Protein AF-A0A257N2R6-F1 (afdb_monomer)

Radius of gyration: 16.51 Å; Cα contacts (8 Å, |Δi|>4): 83; chains: 1; bounding box: 39×28×41 Å

pLDDT: mean 94.11, std 8.86, range [47.66, 98.81]

Foldseek 3Di:
DDDLCVVQLLNVDDLQVQAVVVVDDPPDDDDDDDDDDDDDPDPDDFADDVVVVCVVRQPDFHDPVSLVVSCVPNVVVPGHHDSVVQVCCCVVVVRGDPDDDDDDDGGDD

Structure (mmCIF, N/CA/C/O backbone):
data_AF-A0A257N2R6-F1
#
_entry.id   AF-A0A257N2R6-F1
#
loop_
_atom_site.group_PDB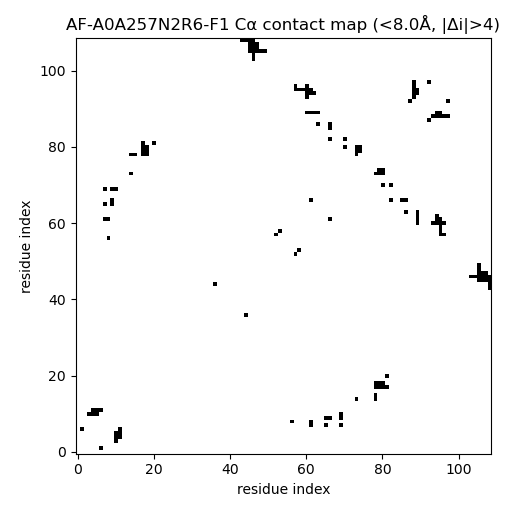
_atom_site.id
_atom_site.type_symbol
_atom_site.label_atom_id
_atom_site.label_alt_id
_atom_site.label_comp_id
_atom_site.label_asym_id
_atom_site.label_entity_id
_atom_site.label_seq_id
_atom_site.pdbx_PDB_ins_code
_atom_site.Cartn_x
_atom_site.Cartn_y
_atom_site.Cartn_z
_atom_site.occupancy
_atom_site.B_iso_or_equiv
_atom_site.auth_seq_id
_atom_site.auth_comp_id
_atom_site.auth_asym_id
_atom_site.auth_atom_id
_atom_site.pdbx_PDB_model_num
ATOM 1 N N . MET A 1 1 ? 15.628 -8.937 15.303 1.00 47.66 1 MET A N 1
ATOM 2 C CA . MET A 1 1 ? 15.176 -7.690 15.952 1.00 47.66 1 MET A CA 1
ATOM 3 C C . MET A 1 1 ? 13.938 -7.245 15.201 1.00 47.66 1 MET A C 1
ATOM 5 O O . MET A 1 1 ? 14.031 -7.132 13.990 1.00 47.66 1 MET A O 1
ATOM 9 N N . HIS A 1 2 ? 12.807 -7.110 15.889 1.00 55.91 2 HIS A N 1
ATOM 10 C CA . HIS A 1 2 ? 11.570 -6.562 15.327 1.00 55.91 2 HIS A CA 1
ATOM 11 C C . HIS A 1 2 ? 11.783 -5.065 15.082 1.00 55.91 2 HIS A C 1
ATOM 13 O O . HIS A 1 2 ? 12.244 -4.376 15.996 1.00 55.91 2 HIS A O 1
ATOM 19 N N . ASN A 1 3 ? 11.535 -4.583 13.863 1.00 63.22 3 ASN A N 1
ATOM 20 C CA . ASN A 1 3 ? 11.556 -3.155 13.568 1.00 63.22 3 ASN A CA 1
ATOM 21 C C . ASN A 1 3 ? 10.141 -2.745 13.151 1.00 63.22 3 ASN A C 1
ATOM 23 O O . ASN A 1 3 ? 9.750 -3.023 12.014 1.00 63.22 3 ASN A O 1
ATOM 27 N N . PRO A 1 4 ? 9.384 -2.075 14.034 1.00 60.06 4 PRO A N 1
ATOM 28 C CA . PRO A 1 4 ? 7.979 -1.771 13.782 1.00 60.06 4 PRO A CA 1
ATOM 29 C C . PRO A 1 4 ? 7.766 -0.927 12.515 1.00 60.06 4 PRO A C 1
ATOM 31 O O . PRO A 1 4 ? 6.737 -1.063 11.864 1.00 60.06 4 PRO A O 1
ATOM 34 N N . LEU A 1 5 ? 8.760 -0.136 12.083 1.00 60.91 5 LEU A N 1
ATOM 35 C CA . LEU A 1 5 ? 8.675 0.633 10.833 1.00 60.91 5 LEU A CA 1
ATOM 36 C C . LEU A 1 5 ? 8.629 -0.244 9.572 1.00 60.91 5 LEU A C 1
ATOM 38 O O . LEU A 1 5 ? 8.014 0.149 8.586 1.00 60.91 5 LEU A O 1
ATOM 42 N N . PHE A 1 6 ? 9.284 -1.409 9.580 1.00 70.56 6 PHE A N 1
ATOM 43 C CA . PHE A 1 6 ? 9.341 -2.295 8.410 1.00 70.56 6 PHE A CA 1
ATOM 44 C C . PHE A 1 6 ? 8.397 -3.492 8.519 1.00 70.56 6 PHE A C 1
ATOM 46 O O . PHE A 1 6 ? 7.992 -4.035 7.491 1.00 70.56 6 PHE A O 1
ATOM 53 N N . ASP A 1 7 ? 8.027 -3.874 9.741 1.00 84.81 7 ASP A N 1
ATOM 54 C CA . ASP A 1 7 ? 7.143 -5.010 10.002 1.00 84.81 7 ASP A CA 1
ATOM 55 C C . ASP A 1 7 ? 5.654 -4.604 9.965 1.00 84.81 7 ASP A C 1
ATOM 57 O O . ASP A 1 7 ? 4.788 -5.447 9.723 1.00 84.81 7 ASP A O 1
ATOM 61 N N . ASN A 1 8 ? 5.342 -3.311 10.142 1.00 94.75 8 ASN A N 1
ATOM 62 C CA . ASN A 1 8 ? 3.993 -2.772 9.998 1.00 94.75 8 ASN A CA 1
ATOM 63 C C . ASN A 1 8 ? 3.793 -2.103 8.627 1.00 94.75 8 ASN A C 1
ATOM 65 O O . ASN A 1 8 ? 4.229 -0.976 8.391 1.00 94.75 8 ASN A O 1
ATOM 69 N N . LEU A 1 9 ? 3.066 -2.778 7.730 1.00 94.50 9 LEU A N 1
ATOM 70 C CA . LEU A 1 9 ? 2.771 -2.294 6.374 1.00 94.50 9 LEU A CA 1
ATOM 71 C C . LEU A 1 9 ? 2.135 -0.891 6.341 1.00 94.50 9 LEU A C 1
ATOM 73 O O . LEU A 1 9 ? 2.371 -0.145 5.395 1.00 94.50 9 LEU A O 1
ATOM 77 N N . ILE A 1 10 ? 1.359 -0.515 7.364 1.00 97.00 10 ILE A N 1
ATOM 78 C CA . ILE A 1 10 ? 0.696 0.797 7.451 1.00 97.00 10 ILE A CA 1
ATOM 79 C C . ILE A 1 10 ? 1.721 1.927 7.645 1.00 97.00 10 ILE A C 1
ATOM 81 O O . ILE A 1 10 ? 1.517 3.040 7.160 1.00 97.00 10 ILE A O 1
ATOM 85 N N . LEU A 1 11 ? 2.823 1.636 8.339 1.00 96.50 11 LEU A N 1
ATOM 86 C CA . LEU A 1 11 ? 3.898 2.582 8.649 1.00 96.50 11 LEU A CA 1
ATOM 87 C C . LEU A 1 11 ? 5.034 2.558 7.623 1.00 96.50 11 LEU A C 1
ATOM 89 O O . LEU A 1 11 ? 5.840 3.485 7.587 1.00 96.50 11 LEU A O 1
ATOM 93 N N . ASN A 1 12 ? 5.082 1.537 6.765 1.00 94.62 12 ASN A N 1
ATOM 94 C CA . ASN A 1 12 ? 6.078 1.401 5.707 1.00 94.62 12 ASN A CA 1
ATOM 95 C C . ASN A 1 12 ? 5.711 2.253 4.476 1.00 94.62 12 ASN A C 1
ATOM 97 O O . ASN A 1 12 ? 5.475 1.758 3.371 1.00 94.62 12 ASN A O 1
ATOM 101 N N . THR A 1 13 ? 5.581 3.559 4.692 1.00 94.69 13 THR A N 1
ATOM 102 C CA . THR A 1 13 ? 5.227 4.540 3.670 1.00 94.69 13 THR A CA 1
ATOM 103 C C . THR A 1 13 ? 5.746 5.923 4.058 1.00 94.69 13 THR A C 1
ATOM 105 O O . THR A 1 13 ? 6.034 6.183 5.225 1.00 94.69 13 THR A O 1
ATOM 108 N N . ASP A 1 14 ? 5.859 6.838 3.097 1.00 96.00 14 ASP A N 1
ATOM 109 C CA . ASP A 1 14 ? 6.229 8.218 3.414 1.00 96.00 14 ASP A CA 1
ATOM 110 C C . ASP A 1 14 ? 5.132 8.889 4.253 1.00 96.00 14 ASP A C 1
ATOM 112 O O . ASP A 1 14 ? 3.957 8.859 3.877 1.00 96.00 14 ASP A O 1
ATOM 116 N N . SER A 1 15 ? 5.502 9.565 5.344 1.00 94.69 15 SER A N 1
ATOM 117 C CA . SER A 1 15 ? 4.534 10.099 6.316 1.00 94.69 15 SER A CA 1
ATOM 118 C C . SER A 1 15 ? 3.490 11.039 5.707 1.00 94.69 15 SER A C 1
ATOM 120 O O . SER A 1 15 ? 2.328 11.005 6.105 1.00 94.69 15 SER A O 1
ATOM 122 N N . TYR A 1 16 ? 3.847 11.820 4.681 1.00 95.94 16 TYR A N 1
ATOM 123 C CA . TYR A 1 16 ? 2.903 12.721 4.011 1.00 95.94 16 TYR A CA 1
ATOM 124 C C . TYR A 1 16 ? 1.714 11.975 3.368 1.00 95.94 16 TYR A C 1
ATOM 126 O O . TYR A 1 16 ? 0.611 12.527 3.291 1.00 95.94 16 TYR A O 1
ATOM 134 N N . LYS A 1 17 ? 1.889 10.701 2.983 1.00 97.25 17 LYS A N 1
ATOM 135 C CA . LYS A 1 17 ? 0.833 9.872 2.380 1.00 97.25 17 LYS A CA 1
ATOM 136 C C . LYS A 1 17 ? -0.295 9.552 3.355 1.00 97.25 17 LYS A C 1
ATOM 138 O O . LYS A 1 17 ? -1.417 9.322 2.906 1.00 97.25 17 LYS A O 1
ATOM 143 N N . SER A 1 18 ? -0.051 9.614 4.667 1.00 96.81 18 SER A N 1
ATOM 144 C CA . SER A 1 18 ? -1.098 9.396 5.672 1.00 96.81 18 SER A CA 1
ATOM 145 C C . SER A 1 18 ? -2.219 10.442 5.588 1.00 96.81 18 SER A C 1
ATOM 147 O O . SER A 1 18 ? -3.341 10.178 6.009 1.00 96.81 18 SER A O 1
ATOM 149 N N . SER A 1 19 ? -1.947 11.608 4.990 1.00 96.62 19 SER A N 1
ATOM 150 C CA . SER A 1 19 ? -2.914 12.695 4.802 1.00 96.62 19 SER A CA 1
ATOM 151 C C . SER A 1 19 ? -3.651 12.669 3.455 1.00 96.62 19 SER A C 1
ATOM 153 O O . SER A 1 19 ? -4.641 13.381 3.288 1.00 96.62 19 SER A O 1
ATOM 155 N N . HIS A 1 20 ? -3.207 11.859 2.486 1.00 97.25 20 HIS A N 1
ATOM 156 C CA . HIS A 1 20 ? -3.706 11.914 1.105 1.00 97.25 20 HIS A CA 1
ATOM 157 C C . HIS A 1 20 ? -5.195 11.590 0.964 1.00 97.25 20 HIS A C 1
ATOM 159 O O . HIS A 1 20 ? -5.851 12.125 0.075 1.00 97.25 20 HIS A O 1
ATOM 165 N N . TYR A 1 21 ? -5.752 10.756 1.846 1.00 95.94 21 TYR A N 1
ATOM 166 C CA . TYR A 1 21 ? -7.176 10.404 1.809 1.00 95.94 21 TYR A CA 1
ATOM 167 C C . TYR A 1 21 ? -8.109 11.620 1.973 1.00 95.94 21 TYR A C 1
ATOM 169 O O . TYR A 1 21 ? -9.248 11.569 1.525 1.00 95.94 21 TYR A O 1
ATOM 177 N N . LEU A 1 22 ? -7.618 12.719 2.561 1.00 96.62 22 LEU A N 1
ATOM 178 C CA . LEU A 1 22 ? -8.338 13.991 2.698 1.00 96.62 22 LEU A CA 1
ATOM 179 C C . LEU A 1 22 ? -8.153 14.928 1.494 1.00 96.62 22 LEU A C 1
ATOM 181 O O . LEU A 1 22 ? -8.825 15.951 1.404 1.00 96.62 22 LEU A O 1
ATOM 185 N N . GLN A 1 23 ? -7.208 14.619 0.605 1.00 96.94 23 GLN A N 1
ATOM 186 C CA . GLN A 1 23 ? -6.789 15.490 -0.497 1.00 96.94 23 GLN A CA 1
ATOM 187 C C . GLN A 1 23 ? -7.359 15.046 -1.848 1.00 96.94 23 GLN A C 1
ATOM 189 O O . GLN A 1 23 ? -7.359 15.820 -2.805 1.00 96.94 23 GLN A O 1
ATOM 194 N N . TYR A 1 24 ? -7.839 13.805 -1.942 1.00 96.06 24 TYR A N 1
ATOM 195 C CA . TYR A 1 24 ? -8.490 13.313 -3.149 1.00 96.06 24 TYR A CA 1
ATOM 196 C C . TYR A 1 24 ? -9.852 13.993 -3.385 1.00 96.06 24 TYR A C 1
ATOM 198 O O . TYR A 1 24 ? -10.546 14.333 -2.424 1.00 96.06 24 TYR A O 1
ATOM 206 N N . PRO A 1 25 ? -10.274 14.171 -4.654 1.00 96.94 25 PRO A N 1
ATOM 207 C CA . PRO A 1 25 ? -11.595 14.705 -4.973 1.00 96.94 25 PRO A CA 1
ATOM 208 C C . PRO A 1 25 ? -12.727 13.898 -4.324 1.00 96.94 25 PRO A C 1
ATOM 210 O O . PRO A 1 25 ? -12.690 12.665 -4.285 1.00 96.94 25 PRO A O 1
ATOM 213 N N . GLN A 1 26 ? -13.771 14.590 -3.861 1.00 95.38 26 GLN A N 1
ATOM 214 C CA . GLN A 1 26 ? -14.942 13.943 -3.269 1.00 95.38 26 GLN A CA 1
ATOM 215 C C . GLN A 1 26 ? -15.588 12.959 -4.259 1.00 95.38 26 GLN A C 1
ATOM 217 O O . GLN A 1 26 ? -15.793 13.280 -5.428 1.00 95.38 26 GLN A O 1
ATOM 222 N N . GLY A 1 27 ? -15.933 11.763 -3.777 1.00 94.81 27 GLY A N 1
ATOM 223 C CA . GLY A 1 27 ? -16.571 10.720 -4.586 1.00 94.81 27 GLY A CA 1
ATOM 224 C C . GLY A 1 27 ? -15.610 9.905 -5.458 1.00 94.81 27 GLY A C 1
ATOM 225 O O . GLY A 1 27 ? -16.068 9.067 -6.232 1.00 94.81 27 GLY A O 1
ATOM 226 N N . MET A 1 28 ? -14.295 10.113 -5.337 1.00 95.19 28 MET A N 1
ATOM 227 C CA . MET A 1 28 ? -13.295 9.280 -6.001 1.00 95.19 28 MET A CA 1
ATOM 228 C C . MET A 1 28 ? -13.414 7.810 -5.568 1.00 95.19 28 MET A C 1
ATOM 230 O O . MET A 1 28 ? -13.458 7.511 -4.378 1.00 95.19 28 MET A O 1
ATOM 234 N N . GLN A 1 29 ? -13.436 6.895 -6.543 1.00 94.44 29 GLN A N 1
ATOM 235 C CA . GLN A 1 29 ? -13.546 5.447 -6.300 1.00 94.44 29 GLN A CA 1
ATOM 236 C C . GLN A 1 29 ? -12.285 4.664 -6.681 1.00 94.44 29 GLN A C 1
ATOM 238 O O . GLN A 1 29 ? -12.014 3.620 -6.096 1.00 94.44 29 GLN A O 1
ATOM 243 N N . PHE A 1 30 ? -11.506 5.161 -7.647 1.00 95.75 30 PHE A N 1
ATOM 244 C CA . PHE A 1 30 ? -10.333 4.465 -8.173 1.00 95.75 30 PHE A CA 1
ATOM 245 C C . PHE A 1 30 ? -9.155 5.419 -8.335 1.00 95.75 30 PHE A C 1
ATOM 247 O O . PHE A 1 30 ? -9.295 6.481 -8.940 1.00 95.75 30 PHE A O 1
ATOM 254 N N . VAL A 1 31 ? -7.989 4.997 -7.846 1.00 97.00 31 VAL A N 1
ATOM 255 C CA . VAL A 1 31 ? -6.679 5.575 -8.170 1.00 97.00 31 VAL A CA 1
ATOM 256 C C . VAL A 1 31 ? -5.968 4.578 -9.086 1.00 97.00 31 VAL A C 1
ATOM 258 O O . VAL A 1 31 ? -5.874 3.402 -8.741 1.00 97.00 31 VAL A O 1
ATOM 261 N N . SER A 1 32 ? -5.456 5.032 -10.230 1.00 97.69 32 SER A N 1
ATOM 262 C CA . SER A 1 32 ? -4.594 4.226 -11.104 1.00 97.69 32 SER A CA 1
ATOM 263 C C . SER A 1 32 ? -3.213 4.864 -11.174 1.00 97.69 32 SER A C 1
ATOM 265 O O . SER A 1 32 ? -3.100 6.049 -11.482 1.00 97.69 32 SER A O 1
ATOM 267 N N . SER A 1 33 ? -2.177 4.072 -10.913 1.00 97.31 33 SER A N 1
ATOM 268 C CA . SER A 1 33 ? -0.778 4.507 -10.885 1.00 97.31 33 SER A CA 1
ATOM 269 C C . SER A 1 33 ? 0.072 3.563 -11.727 1.00 97.31 33 SER A C 1
ATOM 271 O O . SER A 1 33 ? -0.258 2.386 -11.856 1.00 97.31 33 SER A O 1
ATOM 273 N N . TYR A 1 34 ? 1.179 4.063 -12.269 1.00 97.38 34 TYR A N 1
ATOM 274 C CA . TYR A 1 34 ? 2.161 3.259 -12.992 1.00 97.38 34 TYR A CA 1
ATOM 275 C C . TYR A 1 34 ? 3.572 3.601 -12.506 1.00 97.38 34 TYR A C 1
ATOM 277 O O . TYR A 1 34 ? 3.790 4.656 -11.908 1.00 97.38 34 TYR A O 1
ATOM 285 N N . ILE A 1 35 ? 4.513 2.690 -12.741 1.00 94.94 35 ILE A N 1
ATOM 286 C CA . ILE A 1 35 ? 5.929 2.869 -12.427 1.00 94.94 35 ILE A CA 1
ATOM 287 C C . ILE A 1 35 ? 6.747 2.652 -13.697 1.00 94.94 35 ILE A C 1
ATOM 289 O O . ILE A 1 35 ? 6.495 1.715 -14.450 1.00 94.94 35 ILE A O 1
ATOM 293 N N . GLU A 1 36 ? 7.715 3.530 -13.935 1.00 93.44 36 GLU A N 1
ATOM 294 C CA . GLU A 1 36 ? 8.632 3.463 -15.071 1.00 93.44 36 GLU A CA 1
ATOM 295 C C . GLU A 1 36 ? 10.027 3.931 -14.643 1.00 93.44 36 GLU A C 1
ATOM 297 O O . GLU A 1 36 ? 10.159 4.793 -13.769 1.00 93.44 36 GLU A O 1
ATOM 302 N N . SER A 1 37 ? 11.069 3.405 -15.285 1.00 91.88 37 SER A N 1
ATOM 303 C CA . SER A 1 37 ? 12.391 4.032 -15.253 1.00 91.88 37 SER A CA 1
ATOM 304 C C . SER A 1 37 ? 12.441 5.082 -16.361 1.00 91.88 37 SER A C 1
ATOM 306 O O . SER A 1 37 ? 12.565 4.756 -17.541 1.00 91.88 37 SER A O 1
ATOM 308 N N . ARG A 1 38 ? 12.244 6.355 -16.000 1.00 90.62 38 ARG A N 1
ATOM 309 C CA . ARG A 1 38 ? 12.192 7.449 -16.977 1.00 90.62 38 ARG A CA 1
ATOM 310 C C . ARG A 1 38 ? 13.603 7.903 -17.358 1.00 90.62 38 ARG A C 1
ATOM 312 O O . ARG A 1 38 ? 14.140 8.825 -16.747 1.00 90.62 38 ARG A O 1
ATOM 319 N N . GLY A 1 39 ? 14.155 7.300 -18.409 1.00 84.75 39 GLY A N 1
ATOM 320 C CA . GLY A 1 39 ? 15.515 7.584 -18.877 1.00 84.75 39 GLY A CA 1
ATOM 321 C C . GLY A 1 39 ? 16.592 7.127 -17.885 1.00 84.75 39 GLY A C 1
ATOM 322 O O . GLY A 1 39 ? 16.291 6.572 -16.833 1.00 84.75 39 GLY A O 1
ATOM 323 N N . GLY A 1 40 ? 17.862 7.348 -18.220 1.00 86.12 40 GLY A N 1
ATOM 324 C CA . GLY A 1 40 ? 18.993 6.965 -17.373 1.00 86.12 40 GLY A CA 1
ATOM 325 C C . GLY A 1 40 ? 20.264 6.722 -18.180 1.00 86.12 40 GLY A C 1
ATOM 326 O O . GLY A 1 40 ? 20.297 6.959 -19.386 1.00 86.12 40 GLY A O 1
ATOM 327 N N . ASP A 1 41 ? 21.300 6.231 -17.499 1.00 91.06 41 ASP A N 1
ATOM 328 C CA . ASP A 1 41 ? 22.595 5.907 -18.116 1.00 91.06 41 ASP A CA 1
ATOM 329 C C . ASP A 1 41 ? 22.536 4.658 -19.014 1.00 91.06 41 ASP A C 1
ATOM 331 O O . ASP A 1 41 ? 23.422 4.439 -19.841 1.00 91.06 41 ASP A O 1
ATOM 335 N N . TYR A 1 42 ? 21.494 3.837 -18.859 1.00 92.06 42 TYR A N 1
ATOM 336 C CA . TYR A 1 42 ? 21.298 2.591 -19.594 1.00 92.06 42 TYR A CA 1
ATOM 337 C C . TYR A 1 42 ? 20.164 2.738 -20.606 1.00 92.06 42 TYR A C 1
ATOM 339 O O . TYR A 1 42 ? 19.132 3.338 -20.307 1.00 92.06 42 TYR A O 1
ATOM 347 N N . GLN A 1 43 ? 20.365 2.180 -21.803 1.00 91.12 43 GLN A N 1
ATOM 348 C CA . GLN A 1 43 ? 19.347 2.182 -22.859 1.00 91.12 43 GLN A CA 1
ATOM 349 C C . GLN A 1 43 ? 18.169 1.268 -22.517 1.00 91.12 43 GLN A C 1
ATOM 351 O O . GLN A 1 43 ? 17.029 1.643 -22.774 1.00 91.12 43 GLN A O 1
ATOM 356 N N . ASP A 1 44 ? 18.454 0.129 -21.883 1.00 92.44 44 ASP A N 1
ATOM 357 C CA . ASP A 1 44 ? 17.466 -0.886 -21.538 1.00 92.44 44 ASP A CA 1
ATOM 358 C C . ASP A 1 44 ? 17.533 -1.248 -20.048 1.00 92.44 44 ASP A C 1
ATOM 360 O O . ASP A 1 44 ? 18.578 -1.117 -19.399 1.00 92.44 44 ASP A O 1
ATOM 364 N N . ILE A 1 45 ? 16.416 -1.737 -19.504 1.00 93.69 45 ILE A N 1
ATOM 365 C CA . ILE A 1 45 ? 16.285 -2.149 -18.103 1.00 93.69 45 ILE A CA 1
ATOM 366 C C . ILE A 1 45 ? 15.637 -3.528 -18.006 1.00 93.69 45 ILE A C 1
ATOM 368 O O . ILE A 1 45 ? 14.701 -3.828 -18.730 1.00 93.69 45 ILE A O 1
ATOM 372 N N . VAL A 1 46 ? 16.085 -4.357 -17.063 1.00 95.38 46 VAL A N 1
ATOM 373 C CA . VAL A 1 46 ? 15.409 -5.627 -16.761 1.00 95.38 46 VAL A CA 1
ATOM 374 C C . VAL A 1 46 ? 14.310 -5.381 -15.729 1.00 95.38 46 VAL A C 1
ATOM 376 O O . VAL A 1 46 ? 14.585 -4.868 -14.641 1.00 95.38 46 VAL A O 1
ATOM 379 N N . PHE A 1 47 ? 13.080 -5.805 -16.013 1.00 96.69 47 PHE A N 1
ATOM 380 C CA . PHE A 1 47 ? 12.007 -5.809 -15.019 1.00 96.69 47 PHE A CA 1
ATOM 381 C C . PHE A 1 47 ? 12.142 -7.016 -14.079 1.00 96.69 47 PHE A C 1
ATOM 383 O O . PHE A 1 47 ? 11.956 -8.156 -14.500 1.00 96.69 47 PHE A O 1
ATOM 390 N N . PHE A 1 48 ? 12.469 -6.800 -12.801 1.00 97.00 48 PHE A N 1
ATOM 391 C CA . PHE A 1 48 ? 12.627 -7.882 -11.820 1.00 97.00 48 PHE A CA 1
ATOM 392 C C . PHE A 1 48 ? 12.403 -7.400 -10.377 1.00 97.00 48 PHE A C 1
ATOM 394 O O . PHE A 1 48 ? 12.764 -6.276 -10.034 1.00 97.00 48 PHE A O 1
ATOM 401 N N . GLY A 1 49 ? 11.853 -8.261 -9.511 1.00 97.19 49 GLY A N 1
ATOM 402 C CA . GLY A 1 49 ? 11.756 -8.042 -8.060 1.00 97.19 49 GLY A CA 1
ATOM 403 C C . GLY A 1 49 ? 10.347 -7.769 -7.518 1.00 97.19 49 GLY A C 1
ATOM 404 O O . GLY A 1 49 ? 10.138 -7.841 -6.303 1.00 97.19 49 GLY A O 1
ATOM 405 N N . LEU A 1 50 ? 9.360 -7.533 -8.383 1.00 97.62 50 LEU A N 1
ATOM 406 C CA . LEU A 1 50 ? 7.960 -7.348 -8.000 1.00 97.62 50 LEU A CA 1
ATOM 407 C C . LEU A 1 50 ? 7.393 -8.574 -7.266 1.00 97.62 50 LEU A C 1
ATOM 409 O O . LEU A 1 50 ? 6.722 -8.425 -6.247 1.00 97.62 50 LEU A O 1
ATOM 413 N N . GLN A 1 51 ? 7.671 -9.792 -7.731 1.00 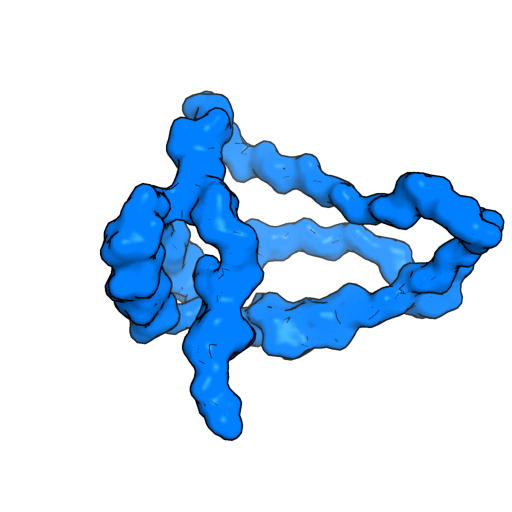98.06 51 GLN A N 1
ATOM 414 C CA . GLN A 1 51 ? 7.167 -11.011 -7.101 1.00 98.06 51 GLN A CA 1
ATOM 415 C C . GLN A 1 51 ? 7.726 -11.176 -5.682 1.00 98.06 51 GLN A C 1
ATOM 417 O O . GLN A 1 51 ? 7.006 -11.609 -4.779 1.00 98.06 51 GLN A O 1
ATOM 422 N N . MET A 1 52 ? 9.000 -10.831 -5.475 1.00 97.06 52 MET A N 1
ATOM 423 C CA . MET A 1 52 ? 9.609 -10.822 -4.145 1.00 97.06 52 MET A CA 1
ATOM 424 C C . MET A 1 52 ? 8.907 -9.799 -3.248 1.00 97.06 52 MET A C 1
ATOM 426 O O . MET A 1 52 ? 8.506 -10.145 -2.143 1.00 97.06 52 MET A O 1
ATOM 430 N N . PHE A 1 53 ? 8.689 -8.578 -3.743 1.00 95.44 53 PHE A N 1
ATOM 431 C CA . PHE A 1 53 ? 7.978 -7.536 -3.004 1.00 95.44 53 PHE A CA 1
ATOM 432 C C . PHE A 1 53 ? 6.562 -7.976 -2.596 1.00 95.44 53 PHE A C 1
ATOM 434 O O . PHE A 1 53 ? 6.192 -7.869 -1.428 1.00 95.44 53 PHE A O 1
ATOM 441 N N . ILE A 1 54 ? 5.791 -8.552 -3.525 1.00 97.00 54 ILE A N 1
ATOM 442 C CA . ILE A 1 54 ? 4.440 -9.059 -3.249 1.00 97.00 54 ILE A CA 1
ATOM 443 C C . ILE A 1 54 ? 4.476 -10.116 -2.140 1.00 97.00 54 ILE A C 1
ATOM 445 O O . ILE A 1 54 ? 3.734 -10.004 -1.165 1.00 97.00 54 ILE A O 1
ATOM 449 N N . LYS A 1 55 ? 5.347 -11.125 -2.264 1.00 95.81 55 LYS A N 1
ATOM 450 C CA . LYS A 1 55 ? 5.442 -12.224 -1.290 1.00 95.81 55 LYS A CA 1
ATOM 451 C C . LYS A 1 55 ? 5.879 -11.750 0.092 1.00 95.81 55 LYS A C 1
ATOM 453 O O . LYS A 1 55 ? 5.372 -12.265 1.082 1.00 95.81 55 LYS A O 1
ATOM 458 N N . SER A 1 56 ? 6.795 -10.789 0.151 1.00 92.88 56 SER A N 1
ATOM 459 C CA . SER A 1 56 ? 7.332 -10.283 1.413 1.00 92.88 56 SER A CA 1
ATOM 460 C C . SER A 1 56 ? 6.373 -9.341 2.140 1.00 92.88 56 SER A C 1
ATOM 462 O O . SER A 1 56 ? 6.354 -9.353 3.366 1.00 92.88 56 SER A O 1
ATOM 464 N N . TYR A 1 57 ? 5.587 -8.537 1.414 1.00 92.81 57 TYR A N 1
ATOM 465 C CA . TYR A 1 57 ? 4.847 -7.421 2.022 1.00 92.81 57 TYR A CA 1
ATOM 466 C C . TYR A 1 57 ? 3.336 -7.444 1.796 1.00 92.81 57 TYR A C 1
ATOM 468 O O . TYR A 1 57 ? 2.595 -6.967 2.649 1.00 92.81 57 TYR A O 1
ATOM 476 N N . LEU A 1 58 ? 2.857 -7.959 0.661 1.00 95.50 58 LEU A N 1
ATOM 477 C CA . LEU A 1 58 ? 1.458 -7.778 0.244 1.00 95.50 58 LEU A CA 1
ATOM 478 C C . LEU A 1 58 ? 0.578 -9.014 0.466 1.00 95.50 58 LEU A C 1
ATOM 480 O O . LEU A 1 58 ? -0.645 -8.898 0.448 1.00 95.50 58 LEU A O 1
ATOM 484 N N . LEU A 1 59 ? 1.182 -10.189 0.677 1.00 95.94 59 LEU A N 1
ATOM 485 C CA . LEU A 1 59 ? 0.462 -11.441 0.956 1.00 95.94 59 LEU A CA 1
ATOM 486 C C . LEU A 1 59 ? 0.175 -11.679 2.445 1.00 95.94 59 LEU A C 1
ATOM 488 O O . LEU A 1 59 ? -0.418 -12.700 2.790 1.00 95.94 59 LEU A O 1
ATOM 492 N N . THR A 1 60 ? 0.573 -10.760 3.321 1.00 95.19 60 THR A N 1
ATOM 493 C CA . THR A 1 60 ? 0.290 -10.833 4.757 1.00 95.19 60 THR A CA 1
ATOM 494 C C . THR A 1 60 ? -0.823 -9.841 5.090 1.00 95.19 60 THR A C 1
ATOM 496 O O . THR A 1 60 ? -0.685 -8.661 4.762 1.00 95.19 60 THR A O 1
ATOM 499 N N . PRO A 1 61 ? -1.928 -10.274 5.722 1.00 97.50 61 PRO A N 1
ATOM 500 C CA . PRO A 1 61 ? -3.007 -9.366 6.075 1.00 97.50 61 PRO A CA 1
ATOM 501 C C . PRO A 1 61 ? -2.576 -8.421 7.200 1.00 97.50 61 PRO A C 1
ATOM 503 O O . PRO A 1 61 ? -1.856 -8.813 8.121 1.00 97.50 61 PRO A O 1
ATOM 506 N N . ILE A 1 62 ? -3.072 -7.186 7.161 1.00 98.00 62 ILE A N 1
ATOM 507 C CA . ILE A 1 62 ? -2.961 -6.273 8.297 1.00 98.00 62 ILE A CA 1
ATOM 508 C C . ILE A 1 62 ? -3.789 -6.781 9.484 1.00 98.00 62 ILE A C 1
ATOM 510 O O . ILE A 1 62 ? -4.753 -7.532 9.325 1.00 98.00 62 ILE A O 1
ATOM 514 N N . THR A 1 63 ? -3.440 -6.334 10.688 1.00 98.19 63 THR A N 1
ATOM 515 C CA . THR A 1 63 ? -4.112 -6.731 11.932 1.00 98.19 63 THR A CA 1
ATOM 516 C C . THR A 1 63 ? -4.612 -5.516 12.706 1.00 98.19 63 THR A C 1
ATOM 518 O O . THR A 1 63 ? -4.126 -4.406 12.505 1.00 98.19 63 THR A O 1
ATOM 521 N N . ALA A 1 64 ? -5.548 -5.718 13.639 1.00 98.50 64 ALA A N 1
ATOM 522 C CA . ALA A 1 64 ? -5.996 -4.650 14.538 1.00 98.50 64 ALA A CA 1
ATOM 523 C C . ALA A 1 64 ? -4.827 -4.027 15.327 1.00 98.50 64 ALA A C 1
ATOM 525 O O . ALA A 1 64 ? -4.740 -2.809 15.427 1.00 98.50 64 ALA A O 1
ATOM 526 N N . ALA A 1 65 ? -3.875 -4.852 15.784 1.00 97.88 65 ALA A N 1
ATOM 527 C CA . ALA A 1 65 ? -2.697 -4.380 16.511 1.00 97.88 65 ALA A CA 1
ATOM 528 C C . ALA A 1 65 ? -1.822 -3.440 15.665 1.00 97.88 65 ALA A C 1
ATOM 530 O O . ALA A 1 65 ? -1.319 -2.447 16.177 1.00 97.88 65 ALA A O 1
ATOM 531 N N . MET A 1 66 ? -1.692 -3.712 14.361 1.00 97.94 66 MET A N 1
ATOM 532 C CA . MET A 1 66 ? -0.975 -2.827 13.437 1.00 97.94 66 MET A CA 1
ATOM 533 C C . MET A 1 66 ? -1.684 -1.481 13.256 1.00 97.94 66 MET A C 1
ATOM 535 O O . MET A 1 66 ? -1.011 -0.463 13.114 1.00 97.94 66 MET A O 1
ATOM 539 N N . ILE A 1 67 ? -3.023 -1.458 13.257 1.00 98.56 67 ILE A N 1
ATOM 540 C CA . ILE A 1 67 ? -3.808 -0.213 13.180 1.00 98.56 67 ILE A CA 1
ATOM 541 C C . ILE A 1 67 ? -3.596 0.611 14.455 1.00 98.56 67 ILE A C 1
ATOM 543 O O . ILE A 1 67 ? -3.358 1.815 14.375 1.00 98.56 67 ILE A O 1
ATOM 547 N N . ASP A 1 68 ? -3.636 -0.043 15.617 1.00 98.25 68 ASP A N 1
ATOM 548 C CA . ASP A 1 68 ? -3.433 0.606 16.914 1.00 98.25 68 ASP A CA 1
ATOM 549 C C . ASP A 1 68 ? -2.027 1.181 17.060 1.00 98.25 68 ASP A C 1
ATOM 551 O O . ASP A 1 68 ? -1.867 2.342 17.435 1.00 98.25 68 ASP A O 1
ATOM 555 N N . GLU A 1 69 ? -1.013 0.405 16.689 1.00 97.00 69 GLU A N 1
ATOM 556 C CA . GLU A 1 69 ? 0.370 0.868 16.646 1.00 97.00 69 GLU A CA 1
ATOM 557 C C . GLU A 1 69 ? 0.546 2.044 15.673 1.00 97.00 69 GLU A C 1
ATOM 559 O O . GLU A 1 69 ? 1.192 3.040 16.009 1.00 97.00 69 GLU A O 1
ATOM 564 N N . ALA A 1 70 ? -0.053 1.968 14.480 1.00 97.38 70 ALA A N 1
ATOM 565 C CA . ALA A 1 70 ? 0.077 3.024 13.485 1.00 97.38 70 ALA A CA 1
ATOM 566 C C . ALA A 1 70 ? -0.524 4.351 13.964 1.00 97.38 70 ALA A C 1
ATOM 568 O O . ALA A 1 70 ? 0.088 5.401 13.773 1.00 97.38 70 ALA A O 1
ATOM 569 N N . GLU A 1 71 ? -1.678 4.321 14.633 1.00 97.62 71 GLU A N 1
ATOM 570 C CA . GLU A 1 71 ? -2.268 5.518 15.235 1.00 97.62 71 GLU A CA 1
ATOM 571 C C . GLU A 1 71 ? -1.380 6.100 16.340 1.00 97.62 71 GLU A C 1
ATOM 573 O O . GLU A 1 71 ? -1.141 7.310 16.368 1.00 97.62 71 GLU A O 1
ATOM 578 N N . GLN A 1 72 ? -0.845 5.240 17.215 1.00 97.00 72 GLN A N 1
ATOM 579 C CA . GLN A 1 72 ? 0.048 5.645 18.305 1.00 97.00 72 GLN A CA 1
ATOM 580 C C . GLN A 1 72 ? 1.336 6.308 17.809 1.00 97.00 72 GLN A C 1
ATOM 582 O O . GLN A 1 72 ? 1.917 7.112 18.535 1.00 97.00 72 GLN A O 1
ATOM 587 N N . ILE A 1 73 ? 1.778 6.002 16.588 1.00 96.00 73 ILE A N 1
ATOM 588 C CA . ILE A 1 73 ? 2.964 6.609 15.974 1.00 96.00 73 ILE A CA 1
ATOM 589 C C . ILE A 1 73 ? 2.599 7.859 15.163 1.00 96.00 73 ILE A C 1
ATOM 591 O O . ILE A 1 73 ? 3.241 8.899 15.315 1.00 96.00 7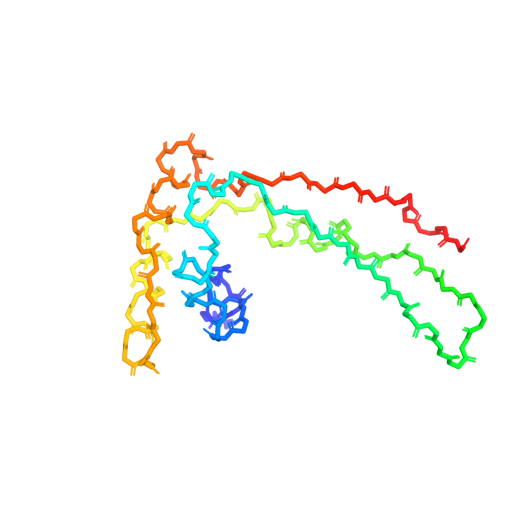3 ILE A O 1
ATOM 595 N N . LEU A 1 74 ? 1.567 7.794 14.318 1.00 96.31 74 LEU A N 1
ATOM 596 C CA . LEU A 1 74 ? 1.239 8.864 13.370 1.00 96.31 74 LEU A CA 1
ATOM 597 C C . LEU A 1 74 ? 0.589 10.084 14.037 1.00 96.31 74 LEU A C 1
ATOM 599 O O . LEU A 1 74 ? 0.900 11.215 13.658 1.00 96.31 74 LEU A O 1
ATOM 603 N N . VAL A 1 75 ? -0.256 9.886 15.057 1.00 95.81 75 VAL A N 1
ATOM 604 C CA . VAL A 1 75 ? -0.924 11.003 15.746 1.00 95.81 75 VAL A CA 1
ATOM 605 C C . VAL A 1 75 ? 0.091 11.897 16.475 1.00 95.81 75 VAL A C 1
ATOM 607 O O . VAL A 1 75 ? 0.085 13.104 16.221 1.00 95.81 75 VAL A O 1
ATOM 610 N N . PRO A 1 76 ? 1.022 11.374 17.304 1.00 97.06 76 PRO A N 1
ATOM 611 C CA . PRO A 1 76 ? 2.079 12.199 17.894 1.00 97.06 76 PRO A CA 1
ATOM 612 C C . PRO A 1 76 ? 3.073 12.752 16.868 1.00 97.06 76 PRO A C 1
ATOM 614 O O . PRO A 1 76 ? 3.643 13.817 17.096 1.00 97.06 76 PRO A O 1
ATOM 617 N N . HIS A 1 77 ? 3.268 12.069 15.732 1.00 95.50 77 HIS A N 1
ATOM 618 C CA . HIS A 1 77 ? 4.058 12.589 14.610 1.00 95.50 77 HIS A CA 1
ATOM 619 C C . HIS A 1 77 ? 3.412 13.822 13.944 1.00 95.50 77 HIS A C 1
ATOM 621 O O . HIS A 1 77 ? 4.073 14.524 13.181 1.00 95.50 77 HIS A O 1
ATOM 627 N N . GLY A 1 78 ? 2.149 14.130 14.260 1.00 97.00 78 GLY A N 1
ATOM 628 C CA . GLY A 1 78 ? 1.464 15.339 13.805 1.00 97.00 78 GLY A CA 1
ATOM 629 C C . GLY A 1 78 ? 0.844 15.213 12.415 1.00 97.00 78 GLY A C 1
ATOM 630 O O . GLY A 1 78 ? 0.573 16.229 11.777 1.00 97.00 78 GLY A O 1
ATOM 631 N N . VAL A 1 79 ? 0.610 13.986 11.940 1.00 97.00 79 VAL A N 1
ATOM 632 C CA . VAL A 1 79 ? -0.039 13.724 10.649 1.00 97.00 79 VAL A CA 1
ATOM 633 C C . VAL A 1 79 ? -1.394 13.026 10.844 1.00 97.00 79 VAL A C 1
ATOM 635 O O . VAL A 1 79 ? -1.566 12.275 11.804 1.00 97.00 79 VAL A O 1
ATOM 638 N N . PRO A 1 80 ? -2.383 13.245 9.954 1.00 97.19 80 PRO A N 1
ATOM 639 C CA . PRO A 1 80 ? -3.664 12.546 10.021 1.00 97.19 80 PRO A CA 1
ATOM 640 C C . PRO A 1 80 ? -3.502 11.028 9.896 1.00 97.19 80 PRO A C 1
ATOM 642 O O . PRO A 1 80 ? -2.613 10.549 9.188 1.00 97.19 80 PRO A O 1
ATOM 645 N N . PHE A 1 81 ? -4.421 10.280 10.508 1.00 98.06 81 PHE A N 1
ATOM 646 C CA . PHE A 1 81 ? -4.500 8.827 10.387 1.00 98.06 81 PHE A CA 1
ATOM 647 C C . PHE A 1 81 ? -5.917 8.386 10.009 1.00 98.06 81 PHE A C 1
ATOM 649 O O . PHE A 1 81 ? -6.885 8.751 10.671 1.00 98.06 81 PHE A O 1
ATOM 656 N N . ASN A 1 82 ? -6.047 7.600 8.938 1.00 97.94 82 ASN A N 1
ATOM 657 C CA . ASN A 1 82 ? -7.335 7.090 8.464 1.00 97.94 82 ASN A CA 1
ATOM 658 C C . ASN A 1 82 ? -7.689 5.749 9.128 1.00 97.94 82 ASN A C 1
ATOM 660 O O . ASN A 1 82 ? -7.686 4.706 8.469 1.00 97.94 82 ASN A O 1
ATOM 664 N N . ARG A 1 83 ? -7.968 5.762 10.438 1.00 98.50 83 ARG A N 1
ATOM 665 C CA . ARG A 1 83 ? -8.332 4.545 11.184 1.00 98.50 83 ARG A CA 1
ATOM 666 C C . ARG A 1 83 ? -9.528 3.826 10.561 1.00 98.50 83 ARG A C 1
ATOM 668 O O . ARG A 1 83 ? -9.467 2.620 10.344 1.00 98.50 83 ARG A O 1
ATOM 675 N N . GLU A 1 84 ? -10.586 4.563 10.228 1.00 98.31 84 GLU A N 1
ATOM 676 C CA . GLU A 1 84 ? -11.810 3.993 9.652 1.00 98.31 84 GLU A CA 1
ATOM 677 C C . GLU A 1 84 ? -11.542 3.259 8.330 1.00 98.31 84 GLU A C 1
ATOM 679 O O . GLU A 1 84 ? -12.027 2.145 8.129 1.00 98.31 84 GLU 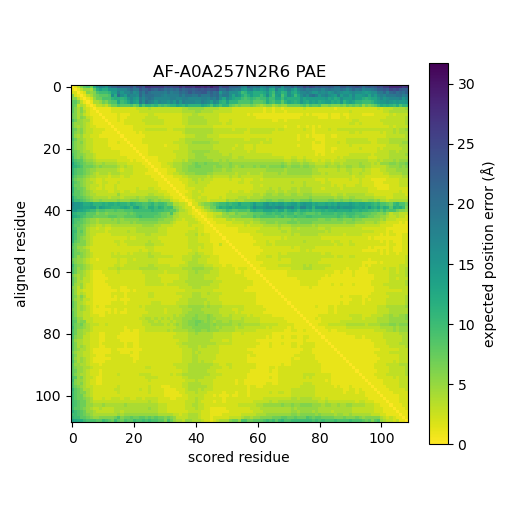A O 1
ATOM 684 N N . GLY A 1 85 ? -10.716 3.836 7.450 1.00 98.06 85 GLY A N 1
ATOM 685 C CA . GLY A 1 85 ? -10.321 3.201 6.192 1.00 98.06 85 GLY A CA 1
ATOM 686 C C . GLY A 1 85 ? -9.543 1.898 6.399 1.00 98.06 85 GLY A C 1
ATOM 687 O O . GLY A 1 85 ? -9.806 0.905 5.718 1.00 98.06 85 GLY A O 1
ATOM 688 N N . TRP A 1 86 ? -8.630 1.862 7.371 1.00 98.56 86 TRP A N 1
ATOM 689 C CA . TRP A 1 86 ? -7.895 0.639 7.707 1.00 98.56 86 TRP A CA 1
ATOM 690 C C . TRP A 1 86 ? -8.785 -0.428 8.349 1.00 98.56 86 TRP A C 1
ATOM 692 O O . TRP A 1 86 ? -8.690 -1.606 8.001 1.00 98.56 86 TRP A O 1
ATOM 702 N N . GLU A 1 87 ? -9.702 -0.036 9.233 1.00 98.81 87 GLU A N 1
ATOM 703 C CA . GLU A 1 87 ? -10.675 -0.959 9.818 1.00 98.81 87 GLU A CA 1
ATOM 7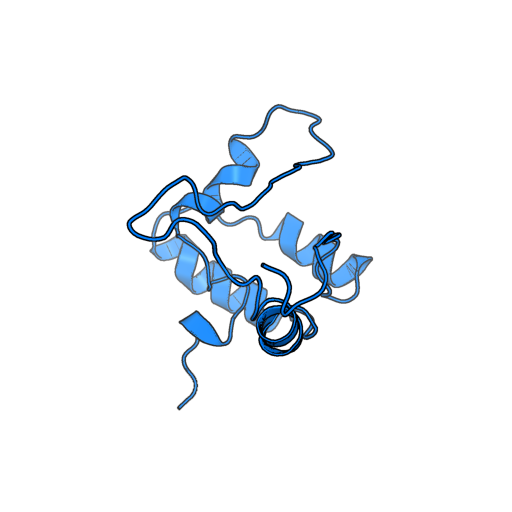04 C C . GLU A 1 87 ? -11.634 -1.539 8.776 1.00 98.81 87 GLU A C 1
ATOM 706 O O . GLU A 1 87 ? -12.009 -2.710 8.875 1.00 98.81 87 GLU A O 1
ATOM 711 N N . TYR A 1 88 ? -12.018 -0.754 7.766 1.00 98.69 88 TYR A N 1
ATOM 712 C CA . TYR A 1 88 ? -12.795 -1.247 6.632 1.00 98.69 88 TYR A CA 1
ATOM 713 C C . TYR A 1 88 ? -12.048 -2.361 5.886 1.00 98.69 88 TYR A C 1
ATOM 715 O O . TYR A 1 88 ? -12.648 -3.396 5.598 1.00 98.69 88 TYR A O 1
ATOM 723 N N . ILE A 1 89 ? -10.746 -2.194 5.623 1.00 98.69 89 ILE A N 1
ATOM 724 C CA . ILE A 1 89 ? -9.917 -3.227 4.979 1.00 98.69 89 ILE A CA 1
ATOM 725 C C . ILE A 1 89 ? -9.849 -4.485 5.850 1.00 98.69 89 ILE A C 1
ATOM 727 O O . ILE A 1 89 ? -10.054 -5.596 5.357 1.00 98.69 89 ILE A O 1
ATOM 731 N N . LEU A 1 90 ? -9.629 -4.322 7.157 1.00 98.69 90 LEU A N 1
ATOM 732 C CA . LEU A 1 90 ? -9.592 -5.441 8.095 1.00 98.69 90 LEU A CA 1
ATOM 733 C C . LEU A 1 90 ? -10.905 -6.240 8.094 1.00 98.69 90 LEU A C 1
ATOM 735 O O . LEU A 1 90 ? -10.882 -7.463 7.973 1.00 98.69 90 LEU A O 1
ATOM 739 N N . LYS A 1 91 ? -12.046 -5.551 8.206 1.00 98.75 91 LYS A N 1
ATOM 740 C CA . LYS A 1 91 ? -13.371 -6.176 8.339 1.00 98.75 91 LYS A CA 1
ATOM 741 C C . LYS A 1 91 ? -13.897 -6.737 7.014 1.00 98.75 91 LYS A C 1
ATOM 743 O O . LYS A 1 91 ? -14.451 -7.830 7.000 1.00 98.75 91 LYS A O 1
ATOM 748 N N . THR A 1 92 ? -13.726 -6.006 5.914 1.00 98.69 92 THR A N 1
ATOM 749 C CA . THR A 1 92 ? -14.351 -6.322 4.615 1.00 98.69 92 THR A CA 1
ATOM 750 C C . THR A 1 92 ? -13.475 -7.205 3.733 1.00 98.69 92 THR A C 1
ATOM 752 O O . THR A 1 92 ? -13.990 -8.003 2.955 1.00 98.69 92 THR A O 1
ATOM 755 N N . HIS A 1 93 ? -12.152 -7.080 3.856 1.00 98.50 93 HIS A N 1
ATOM 756 C CA . HIS A 1 93 ? -11.176 -7.790 3.02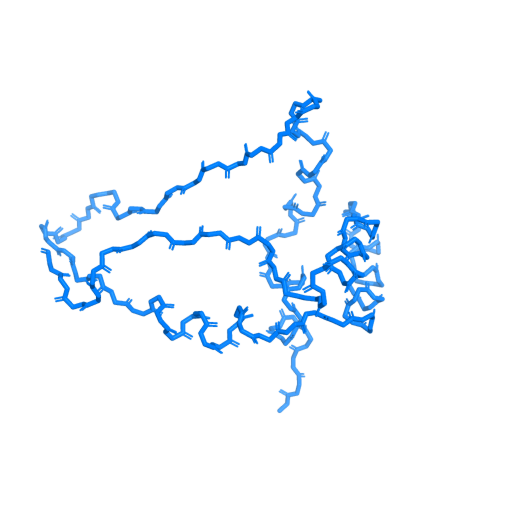4 1.00 98.50 93 HIS A CA 1
ATOM 757 C C . HIS A 1 93 ? -10.266 -8.713 3.846 1.00 98.50 93 HIS A C 1
ATOM 759 O O . HIS A 1 93 ? -9.202 -9.113 3.377 1.00 98.50 93 HIS A O 1
ATOM 765 N N . ASN A 1 94 ? -10.661 -9.045 5.082 1.00 98.44 94 ASN A N 1
ATOM 766 C CA . ASN A 1 94 ? -9.899 -9.901 5.998 1.00 98.44 94 ASN A CA 1
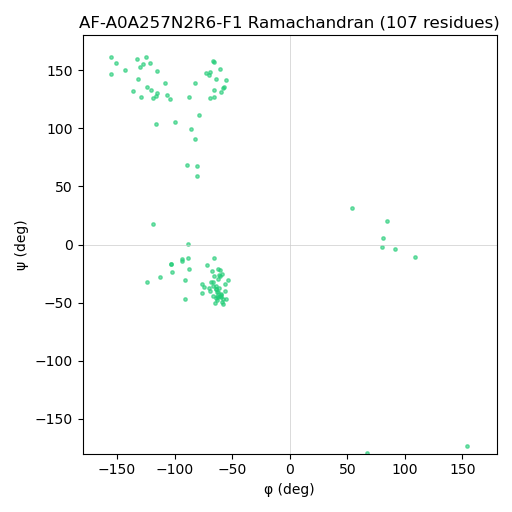ATOM 767 C C . ASN A 1 94 ? -8.452 -9.415 6.217 1.00 98.44 94 ASN A C 1
ATOM 769 O O . ASN A 1 94 ? -7.545 -10.220 6.411 1.00 98.44 94 ASN A O 1
ATOM 773 N N . GLY A 1 95 ? -8.236 -8.097 6.151 1.00 98.25 95 GLY A N 1
ATOM 774 C CA . GLY A 1 95 ? -6.922 -7.469 6.296 1.00 98.25 95 GLY A CA 1
ATOM 775 C C . GLY A 1 95 ? -6.045 -7.497 5.043 1.00 98.25 95 GLY A C 1
ATOM 776 O O . GLY A 1 95 ? -4.963 -6.918 5.066 1.00 98.25 95 GLY A O 1
ATOM 777 N N . PHE A 1 96 ? -6.479 -8.106 3.940 1.00 98.38 96 PHE A N 1
ATOM 778 C CA . PHE A 1 96 ? -5.745 -8.060 2.675 1.00 98.38 96 PHE A CA 1
ATOM 779 C C . PHE A 1 96 ? -6.034 -6.762 1.918 1.00 98.38 96 PHE A C 1
ATOM 781 O O . PHE A 1 96 ? -7.178 -6.310 1.852 1.00 98.38 96 PHE A O 1
ATOM 788 N N . LEU A 1 97 ? -5.000 -6.161 1.323 1.00 97.94 97 LEU A N 1
ATOM 789 C CA . LEU A 1 97 ? -5.161 -4.919 0.569 1.00 97.94 97 LEU A CA 1
ATOM 790 C C . LEU A 1 97 ? -6.017 -5.149 -0.693 1.00 97.94 97 LEU A C 1
ATOM 792 O O . LEU A 1 97 ? -5.664 -6.002 -1.511 1.00 97.94 97 LEU A O 1
ATOM 796 N N . PRO A 1 98 ? -7.096 -4.374 -0.909 1.00 97.50 98 PRO A N 1
ATOM 797 C CA . PRO A 1 98 ? -7.957 -4.510 -2.082 1.00 97.50 98 PRO A CA 1
ATOM 798 C C . PRO A 1 98 ? -7.342 -3.804 -3.303 1.00 97.50 98 PRO A C 1
ATOM 800 O O . PRO A 1 98 ? -7.850 -2.789 -3.776 1.00 97.50 98 PRO A O 1
ATOM 803 N N . ILE A 1 99 ? -6.220 -4.325 -3.803 1.00 97.62 99 ILE A N 1
ATOM 804 C CA . ILE A 1 99 ? -5.475 -3.762 -4.938 1.00 97.62 99 ILE A CA 1
ATOM 805 C C . ILE A 1 99 ? -5.333 -4.766 -6.084 1.00 97.62 99 ILE A C 1
ATOM 807 O O . ILE A 1 99 ? -5.354 -5.980 -5.884 1.00 97.62 99 ILE A O 1
ATOM 811 N N . ARG A 1 100 ? -5.140 -4.244 -7.299 1.00 98.00 100 ARG A N 1
ATOM 812 C CA . ARG A 1 100 ? -4.787 -5.019 -8.493 1.00 98.00 100 ARG A CA 1
ATOM 813 C C . ARG A 1 100 ? -3.461 -4.509 -9.042 1.00 98.00 100 ARG A C 1
ATOM 815 O O . ARG A 1 100 ? -3.290 -3.303 -9.189 1.00 98.00 100 ARG A O 1
ATOM 822 N N . ILE A 1 101 ? -2.552 -5.430 -9.350 1.00 98.19 101 ILE A N 1
ATOM 823 C CA . ILE A 1 101 ? -1.247 -5.129 -9.944 1.00 98.19 101 ILE A CA 1
ATOM 824 C C . ILE A 1 101 ? -1.179 -5.824 -11.303 1.00 98.19 101 ILE A C 1
ATOM 826 O O . ILE A 1 101 ? -1.406 -7.029 -11.398 1.00 98.19 101 ILE A O 1
ATOM 830 N N . GLU A 1 102 ? -0.870 -5.054 -12.339 1.00 98.00 102 GLU A N 1
ATOM 831 C CA . GLU A 1 102 ? -0.627 -5.527 -13.701 1.00 98.00 102 GLU A CA 1
ATOM 832 C C . GLU A 1 102 ? 0.836 -5.232 -14.036 1.00 98.00 102 GLU A C 1
ATOM 834 O O . GLU A 1 102 ? 1.320 -4.128 -13.783 1.00 98.00 102 GLU A O 1
ATOM 839 N N . ALA A 1 103 ? 1.563 -6.229 -14.538 1.00 97.31 103 ALA A N 1
ATOM 840 C CA . ALA A 1 103 ? 2.996 -6.117 -14.773 1.00 97.31 103 ALA A CA 1
ATOM 841 C C . ALA A 1 103 ? 3.452 -7.011 -15.930 1.00 97.31 103 ALA A C 1
ATOM 843 O O . ALA A 1 103 ? 2.819 -8.023 -16.241 1.00 97.31 103 ALA A O 1
ATOM 844 N N . MET A 1 104 ? 4.582 -6.642 -16.534 1.00 95.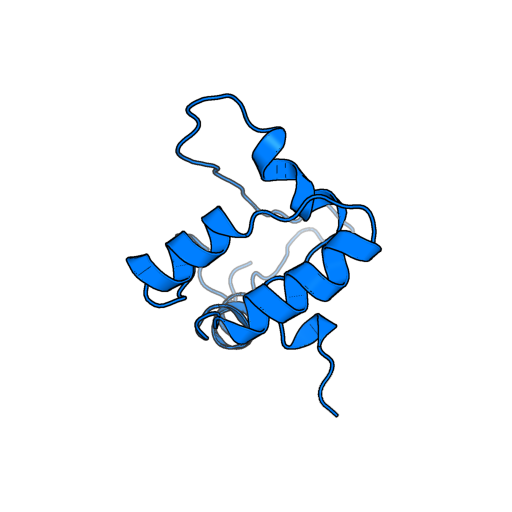94 104 MET A N 1
ATOM 845 C CA . MET A 1 104 ? 5.301 -7.492 -17.482 1.00 95.94 104 MET A CA 1
ATOM 846 C C . MET A 1 104 ? 5.851 -8.746 -16.781 1.00 95.94 104 MET A C 1
ATOM 848 O O . MET A 1 104 ? 6.069 -8.722 -15.567 1.00 95.94 104 MET A O 1
ATOM 852 N N . PRO A 1 105 ? 6.121 -9.841 -17.515 1.00 97.19 105 PRO A N 1
ATOM 853 C CA . PRO A 1 105 ? 6.857 -10.969 -16.956 1.00 97.19 105 PRO A CA 1
ATOM 854 C C . PRO A 1 105 ? 8.225 -10.521 -16.428 1.00 97.19 105 PRO A C 1
ATOM 856 O O . PRO A 1 105 ? 8.940 -9.775 -17.099 1.00 97.19 105 PRO A O 1
ATOM 859 N N . GLU A 1 106 ? 8.599 -10.981 -15.235 1.00 97.69 106 GLU A N 1
ATOM 860 C CA . GLU A 1 106 ? 9.934 -10.711 -14.701 1.00 97.69 106 GLU A CA 1
ATOM 861 C C . GLU A 1 106 ? 11.024 -11.355 -15.571 1.00 97.69 106 GLU A C 1
ATOM 863 O O . GLU A 1 106 ? 10.858 -12.468 -16.072 1.00 97.69 106 GLU A O 1
ATOM 868 N N . GLY A 1 107 ? 12.149 -10.656 -15.726 1.00 96.75 107 GLY A N 1
ATOM 869 C CA . GLY A 1 107 ? 13.267 -11.040 -16.589 1.00 96.75 107 GLY A CA 1
ATOM 870 C C . GLY A 1 107 ? 13.192 -10.479 -18.012 1.00 96.75 107 GLY A C 1
ATOM 871 O O . GLY A 1 107 ? 14.132 -10.681 -18.777 1.00 96.75 107 GLY A O 1
ATOM 872 N N . MET A 1 108 ? 12.113 -9.773 -18.366 1.00 94.81 108 MET A N 1
ATOM 873 C CA . MET A 1 108 ? 12.015 -9.044 -19.634 1.00 94.81 108 MET A CA 1
ATOM 874 C C . MET A 1 108 ? 12.888 -7.785 -19.624 1.00 94.81 108 MET A C 1
ATOM 876 O O . MET A 1 108 ? 13.051 -7.161 -18.572 1.00 94.81 108 MET A O 1
ATOM 880 N N . VAL A 1 109 ? 13.403 -7.441 -20.807 1.00 90.75 109 VAL A N 1
ATOM 881 C CA . VAL A 1 109 ? 14.131 -6.206 -21.137 1.00 90.75 109 VAL A CA 1
ATOM 882 C C . VAL A 1 109 ? 13.262 -5.361 -22.057 1.00 90.75 109 VAL A C 1
ATOM 884 O O . VAL A 1 109 ? 12.709 -5.964 -23.008 1.00 90.75 109 VAL A O 1
#

Mean predicted aligned error: 3.82 Å

Secondary structure (DSSP, 8-state):
---HHHH-TTTSS-GGGGGGGGTSPTT-----------S-S-S------HHHHIIIIISS---HHHHHHHHHHHTTTT----HHHHHHHHHHSTT--------PPTT--

Solvent-accessible surface area (backbone atoms only — not comparable to full-atom values): 7212 Å² total; per-residue (Å²): 133,91,48,69,56,76,72,27,73,86,52,58,59,67,71,76,60,49,45,44,84,79,70,56,66,89,87,71,85,80,86,88,85,87,87,78,82,86,75,70,99,55,95,73,60,70,44,71,61,64,70,57,50,40,66,75,61,59,72,57,55,58,51,72,67,51,55,54,53,42,45,68,50,34,52,80,69,73,40,56,73,62,62,69,62,53,51,47,35,37,72,76,47,69,15,34,75,97,74,86,87,86,80,78,68,69,74,42,107

Nearest PDB structures (foldseek):
  7yqo-assembly1_A  TM=9.183E-01  e=5.984E-07  Xanthomonas campestris pv. campestris str. 8004
  7yqr-assembly1_A  TM=9.199E-01  e=8.414E-07  Xanthomonas campestris pv. campestris
  7yqr-assembly1_B  TM=9.193E-01  e=9.643E-07  Xanthomonas campestris pv. campestris
  7yqq-assembly1_B  TM=9.199E-01  e=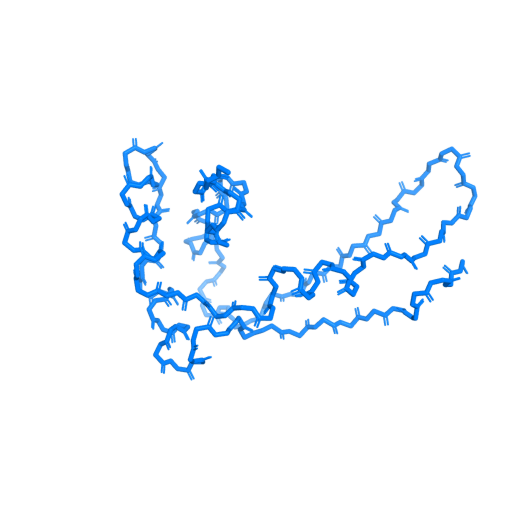1.452E-06  Xanthomonas campestris pv. campestris
  7yqo-assembly1_B  TM=9.158E-01  e=2.041E-06  Xanthomonas campestris pv. campestris str. 8004

Sequence (109 aa):
MHNPLFDNLILNTDSYKSSHYLQYPQGMQFVSSYIESRGGDYQDIVFFGLQMFIKSYLLTPITAAMIDEAEQILVPHGVPFNREGWEYILKTHNGFLPIRIEAMPEGMV